Protein AF-A0A2A9KFH4-F1 (afdb_monomer)

Mean predicted aligned error: 8.51 Å

Sequence (83 aa):
MSGDTVLRIEKLENGYEVEICDPKVMENNRKPKSDWEDPWKGYAFTTADEVKAFVAQHLDSLKPPPSADEEYADAFKQASSGD

Radius of gyration: 16.34 Å; Cα contacts (8 Å, |Δi|>4): 95; chains: 1; bounding box: 45×29×39 Å

Solvent-accessible surface area (backbone atoms only — not comparable to full-atom values): 5047 Å² total; per-residue (Å²): 114,87,39,75,65,68,74,48,77,46,83,48,100,78,29,34,35,38,34,40,63,40,69,64,45,50,56,42,53,76,59,61,89,60,82,84,63,80,32,66,45,77,44,82,33,70,47,74,66,56,48,51,53,51,46,73,72,43,59,89,72,60,63,52,52,81,31,70,67,57,55,50,52,52,52,52,51,58,64,71,67,71,122

Foldseek 3Di:
DFADQDWDWDADPQWIKIKGFAQVLLVCQLVPPDDRDGRIDIDTDRDVVVVVVVCVVCVVVTGGHDDPVVSVVSVVVVVVVPD

Secondary structure (DSSP, 8-state):
-PPP--EEEEEETTEEEEEEE-HHHHHHHHS-SS-----EEEEEESSHHHHHHHHHHHGGGPPPPPPHHHHHHHHHHHHHT--

pLDDT: mean 81.64, std 14.58, range [41.62, 97.94]

Nearest PDB structures (foldseek):
  5j21-assembly1_A  TM=5.946E-01  e=1.521E+00  Bacillus subtilis subsp. subtilis str. 168
  3dev-assembly1_B  TM=5.585E-01  e=1.728E+00  Staphylococcus haemolyticus JCSC1435
  4khb-assembly3_E  TM=5.775E-01  e=2.093E+00  Thermochaetoides thermophila DSM 1495
  8t1i-assembly1_I  TM=4.577E-01  e=2.231E+00  Mus musculus
  7w5z-assembly1_C2  TM=3.251E-01  e=3.489E+00  Tetrahymena thermophila

Structure (mmCIF, N/CA/C/O backbone):
data_AF-A0A2A9KFH4-F1
#
_entry.id   AF-A0A2A9KFH4-F1
#
loop_
_atom_site.group_PDB
_atom_site.id
_atom_site.type_symbol
_atom_site.label_atom_id
_atom_site.label_alt_id
_atom_site.label_comp_id
_atom_site.label_asym_id
_atom_site.label_entity_id
_atom_site.label_seq_id
_atom_site.pdbx_PDB_ins_code
_atom_site.Cartn_x
_atom_site.Cartn_y
_atom_site.Cartn_z
_atom_site.occupancy
_atom_site.B_iso_or_equiv
_atom_site.auth_seq_id
_atom_site.auth_comp_id
_atom_site.auth_asym_id
_atom_site.auth_atom_id
_atom_site.pdbx_PDB_model_num
ATOM 1 N N . MET A 1 1 ? 12.245 -18.601 -7.180 1.00 41.62 1 MET A N 1
ATOM 2 C CA . MET A 1 1 ? 11.228 -18.775 -6.102 1.00 41.62 1 MET A CA 1
ATOM 3 C C . MET A 1 1 ? 10.100 -17.761 -6.306 1.00 41.62 1 MET A C 1
ATOM 5 O O . MET A 1 1 ? 10.405 -16.661 -6.745 1.00 41.62 1 MET A O 1
ATOM 9 N N . SER A 1 2 ? 8.826 -18.105 -6.069 1.00 47.91 2 SER A N 1
ATOM 10 C CA . SER A 1 2 ? 7.703 -17.154 -6.198 1.00 47.91 2 SER A CA 1
ATOM 11 C C . SER A 1 2 ? 7.815 -16.083 -5.112 1.00 47.91 2 SER A C 1
ATOM 13 O O . SER A 1 2 ? 7.783 -16.432 -3.937 1.00 47.91 2 SER A O 1
ATOM 15 N N . GLY A 1 3 ? 8.006 -14.818 -5.499 1.00 60.06 3 GLY A N 1
ATOM 16 C CA . GLY A 1 3 ? 8.090 -13.704 -4.555 1.00 60.06 3 GLY A CA 1
ATOM 17 C C . GLY A 1 3 ? 6.790 -13.562 -3.771 1.00 60.06 3 GLY A C 1
ATOM 18 O O . GLY A 1 3 ? 5.705 -13.645 -4.349 1.00 60.06 3 GLY A O 1
ATOM 19 N N . ASP A 1 4 ? 6.891 -13.370 -2.460 1.00 67.69 4 ASP A N 1
ATOM 20 C CA . ASP A 1 4 ? 5.719 -13.126 -1.627 1.00 67.69 4 ASP A 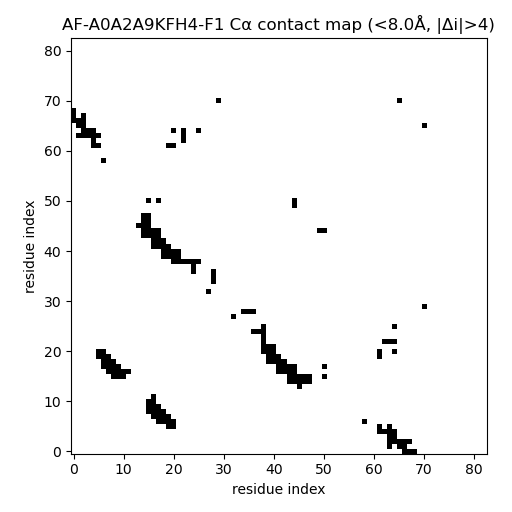CA 1
ATOM 21 C C . ASP A 1 4 ? 5.051 -11.814 -2.050 1.00 67.69 4 ASP A C 1
ATOM 23 O O . ASP A 1 4 ? 5.711 -10.795 -2.262 1.00 67.69 4 ASP A O 1
ATOM 27 N N . THR A 1 5 ? 3.726 -11.833 -2.184 1.00 78.56 5 THR A N 1
ATOM 28 C CA . THR A 1 5 ? 2.947 -10.618 -2.439 1.00 78.56 5 THR A CA 1
ATOM 29 C C . THR A 1 5 ? 2.709 -9.914 -1.111 1.00 78.56 5 THR A C 1
ATOM 31 O O . THR A 1 5 ? 2.058 -10.469 -0.227 1.00 78.56 5 THR A O 1
ATOM 34 N N . VAL A 1 6 ? 3.258 -8.709 -0.954 1.00 83.25 6 VAL A N 1
ATOM 35 C CA . VAL A 1 6 ? 3.295 -8.009 0.336 1.00 83.25 6 VAL A CA 1
ATOM 36 C C . VAL A 1 6 ? 2.440 -6.742 0.295 1.00 83.25 6 VAL A C 1
ATOM 38 O O . VAL A 1 6 ? 2.596 -5.900 -0.587 1.00 83.25 6 VAL A O 1
ATOM 41 N N . LEU A 1 7 ? 1.576 -6.603 1.301 1.00 90.56 7 LEU A N 1
ATOM 42 C CA . LEU A 1 7 ? 0.901 -5.367 1.697 1.00 90.56 7 LEU A CA 1
ATOM 43 C C . LEU A 1 7 ? 1.363 -5.032 3.115 1.00 90.56 7 LEU A C 1
ATOM 45 O O . LEU A 1 7 ? 1.399 -5.918 3.973 1.00 90.56 7 LEU A O 1
ATOM 49 N N . ARG A 1 8 ? 1.727 -3.774 3.366 1.00 93.56 8 ARG A N 1
ATOM 50 C CA . ARG A 1 8 ? 2.187 -3.315 4.685 1.00 93.56 8 ARG A CA 1
ATOM 51 C C . ARG A 1 8 ? 1.141 -2.413 5.308 1.00 93.56 8 ARG A C 1
ATOM 53 O O . ARG A 1 8 ? 0.514 -1.637 4.601 1.00 93.56 8 ARG A O 1
ATOM 60 N N . ILE A 1 9 ? 0.947 -2.536 6.616 1.00 96.31 9 ILE A N 1
ATOM 61 C CA . ILE A 1 9 ? 0.073 -1.652 7.387 1.00 96.31 9 ILE A CA 1
ATOM 62 C C . ILE A 1 9 ? 0.895 -1.099 8.542 1.00 96.31 9 ILE A C 1
ATOM 64 O O . ILE A 1 9 ? 1.381 -1.869 9.372 1.00 96.31 9 ILE A O 1
ATOM 68 N N . GLU A 1 10 ? 1.009 0.219 8.614 1.00 96.81 10 GLU A N 1
ATOM 69 C CA . GLU A 1 10 ? 1.672 0.935 9.696 1.00 96.81 10 GLU A CA 1
ATOM 70 C C . GLU A 1 10 ? 0.652 1.765 10.486 1.00 96.81 10 GLU A C 1
ATOM 72 O O . GLU A 1 10 ? -0.276 2.353 9.927 1.00 96.81 10 GLU A O 1
ATOM 77 N N . LYS A 1 11 ? 0.782 1.789 11.818 1.00 96.25 11 LYS A N 1
ATOM 78 C CA . LYS A 1 11 ? -0.042 2.648 12.677 1.00 96.25 11 LYS A CA 1
ATOM 79 C C . LYS A 1 11 ? 0.644 4.002 12.812 1.00 96.25 11 LYS A C 1
ATOM 81 O O . LYS A 1 11 ? 1.719 4.087 13.390 1.00 96.25 11 LYS A O 1
ATOM 86 N N . LEU A 1 12 ? -0.041 5.056 12.384 1.00 94.31 12 LEU A N 1
ATOM 87 C CA . LEU A 1 12 ? 0.392 6.440 12.572 1.00 94.31 12 LEU A CA 1
ATOM 88 C C . LEU A 1 12 ? -0.220 7.033 13.850 1.00 94.31 12 LEU A C 1
ATOM 90 O O . LEU A 1 12 ? -1.206 6.507 14.381 1.00 94.31 12 LEU A O 1
ATOM 94 N N . GLU A 1 13 ? 0.302 8.168 14.322 1.00 94.75 13 GLU A N 1
ATOM 95 C CA . GLU A 1 13 ? -0.233 8.876 15.500 1.00 94.75 13 GLU A CA 1
ATOM 96 C C . GLU A 1 13 ? -1.731 9.192 15.357 1.00 94.75 13 GLU A C 1
ATOM 98 O O . GLU A 1 13 ? -2.515 9.002 16.286 1.00 94.75 13 GLU A O 1
ATOM 103 N N . ASN A 1 14 ? -2.148 9.602 14.160 1.00 92.81 14 ASN A N 1
ATOM 104 C CA . ASN A 1 14 ? -3.504 10.042 13.836 1.00 92.81 14 ASN A CA 1
ATOM 105 C C . ASN A 1 14 ? -4.266 9.092 12.894 1.00 92.81 14 ASN A C 1
ATOM 107 O O . ASN A 1 14 ? -5.364 9.427 12.460 1.00 92.81 14 ASN A O 1
ATOM 111 N N . GLY A 1 15 ? -3.714 7.920 12.568 1.00 96.19 15 GLY A N 1
ATOM 112 C CA . GLY A 1 15 ? -4.314 7.066 11.546 1.00 96.19 15 GLY A CA 1
ATOM 113 C C . GLY A 1 15 ? -3.513 5.811 11.239 1.00 96.19 15 GLY A C 1
ATOM 114 O O . GLY A 1 15 ? -2.931 5.199 12.135 1.00 96.19 15 GLY A O 1
ATOM 115 N N . TYR A 1 16 ? -3.518 5.419 9.977 1.00 97.75 16 TYR A N 1
ATOM 116 C CA . TYR A 1 16 ? -2.855 4.241 9.447 1.00 97.75 16 TYR A CA 1
ATOM 117 C C . TYR A 1 16 ? -2.280 4.577 8.078 1.00 97.75 16 TYR A C 1
ATOM 119 O O . TYR A 1 16 ? -2.874 5.355 7.337 1.00 97.75 16 TYR A O 1
ATOM 127 N N . GLU A 1 17 ? -1.174 3.947 7.732 1.00 97.38 17 GLU A N 1
ATOM 128 C CA . GLU A 1 17 ? -0.670 3.902 6.369 1.00 97.38 17 GLU A CA 1
ATOM 129 C C . GLU A 1 17 ? -0.774 2.470 5.864 1.00 97.38 17 GLU A C 1
ATOM 131 O O . GLU A 1 17 ? -0.459 1.523 6.586 1.00 97.38 17 GLU A O 1
ATOM 136 N N . VAL A 1 18 ? -1.254 2.304 4.637 1.00 96.62 18 VAL A N 1
ATOM 137 C CA . VAL A 1 18 ? -1.194 1.033 3.925 1.00 96.62 18 VAL A CA 1
ATOM 138 C C . VAL A 1 18 ? -0.304 1.215 2.715 1.00 96.62 18 VAL A C 1
ATOM 140 O O . VAL A 1 18 ? -0.591 2.064 1.876 1.00 96.62 18 VAL A O 1
ATOM 143 N N . GLU A 1 19 ? 0.734 0.399 2.593 1.00 94.88 19 GLU A N 1
ATOM 144 C CA . GLU A 1 19 ? 1.598 0.395 1.418 1.00 94.88 19 GLU A CA 1
ATOM 145 C C . GLU A 1 19 ? 1.345 -0.841 0.558 1.00 94.88 19 GLU A C 1
ATOM 147 O O . GLU A 1 19 ? 1.290 -1.974 1.052 1.00 94.88 19 GLU A O 1
ATOM 152 N N . ILE A 1 20 ? 1.246 -0.620 -0.750 1.00 91.94 20 ILE A N 1
ATOM 153 C CA . ILE A 1 20 ? 1.222 -1.679 -1.762 1.00 91.94 20 ILE A CA 1
ATOM 154 C C . ILE A 1 20 ? 2.305 -1.416 -2.803 1.00 91.94 20 ILE A C 1
ATOM 156 O O . ILE A 1 20 ? 2.613 -0.269 -3.123 1.00 91.94 20 ILE A O 1
ATOM 160 N N . CYS A 1 21 ? 2.876 -2.484 -3.346 1.00 88.00 21 CYS A N 1
ATOM 161 C CA . CYS A 1 21 ? 3.914 -2.387 -4.362 1.00 88.00 21 CYS A CA 1
ATOM 162 C C . CYS A 1 21 ? 3.298 -2.301 -5.770 1.00 88.00 21 CYS A C 1
ATOM 164 O O . CYS A 1 21 ? 2.483 -3.148 -6.144 1.00 88.00 21 CYS A O 1
ATOM 166 N N . ASP A 1 22 ? 3.679 -1.294 -6.562 1.00 86.19 22 ASP A N 1
ATOM 167 C CA . ASP A 1 22 ? 3.262 -1.146 -7.956 1.00 86.19 22 ASP A CA 1
ATOM 168 C C . ASP A 1 22 ? 4.180 -1.968 -8.883 1.00 86.19 22 ASP A C 1
ATOM 170 O O . ASP A 1 22 ? 5.346 -1.610 -9.098 1.00 86.19 22 ASP A O 1
ATOM 174 N N . PRO A 1 23 ? 3.668 -3.050 -9.501 1.00 79.38 23 PRO A N 1
ATOM 175 C CA . PRO A 1 23 ? 4.474 -3.904 -10.363 1.00 79.38 23 PRO A CA 1
ATOM 176 C C . PRO A 1 23 ? 4.977 -3.188 -11.620 1.00 79.38 23 PRO A C 1
ATOM 178 O O . PRO A 1 23 ? 6.017 -3.569 -12.151 1.00 79.38 23 PRO A O 1
ATOM 181 N N . LYS A 1 24 ? 4.284 -2.143 -12.095 1.00 82.00 24 LYS A N 1
ATOM 182 C CA . LYS A 1 24 ? 4.718 -1.387 -13.278 1.00 82.00 24 LYS A CA 1
ATOM 183 C C . LYS A 1 24 ? 5.935 -0.529 -12.971 1.00 82.00 24 LYS A C 1
ATOM 185 O O . LYS A 1 24 ? 6.834 -0.441 -13.798 1.00 82.00 24 LYS A O 1
ATOM 190 N N . VAL A 1 25 ? 5.966 0.090 -11.791 1.00 84.19 25 VAL A N 1
ATOM 191 C CA . VAL A 1 25 ? 7.114 0.896 -11.361 1.00 84.19 25 VAL A CA 1
ATOM 192 C C . VAL A 1 25 ? 8.325 -0.009 -11.140 1.00 84.19 25 VAL A C 1
ATOM 194 O O . VAL A 1 25 ? 9.404 0.298 -11.638 1.00 84.19 25 VAL A O 1
ATOM 197 N N . MET A 1 26 ? 8.138 -1.185 -10.525 1.00 80.94 26 MET A N 1
ATOM 198 C CA . MET A 1 26 ? 9.210 -2.187 -10.434 1.00 80.94 26 MET A CA 1
ATOM 199 C C . MET A 1 26 ? 9.749 -2.600 -11.808 1.00 80.94 26 MET A C 1
ATOM 201 O O . MET A 1 26 ? 10.962 -2.661 -11.997 1.00 80.94 26 MET A O 1
ATOM 205 N N . GLU A 1 27 ? 8.872 -2.876 -12.777 1.00 80.25 27 GLU A N 1
ATOM 206 C CA . GLU A 1 27 ? 9.292 -3.246 -14.133 1.00 80.25 27 GLU A CA 1
ATOM 207 C C . GLU A 1 27 ? 10.043 -2.102 -14.834 1.00 80.25 27 GLU A C 1
ATOM 209 O O . GLU A 1 27 ? 11.092 -2.331 -15.441 1.00 80.25 27 GLU A O 1
ATOM 214 N N . ASN A 1 28 ? 9.556 -0.865 -14.702 1.00 83.19 28 ASN A N 1
ATOM 215 C CA . ASN A 1 28 ? 10.203 0.320 -15.264 1.00 83.19 28 ASN A CA 1
ATOM 216 C C . ASN A 1 28 ? 11.594 0.554 -14.656 1.00 83.19 28 ASN A C 1
ATOM 218 O O . ASN A 1 28 ? 12.546 0.803 -15.395 1.00 83.19 28 ASN A O 1
ATOM 222 N N . ASN A 1 29 ? 11.741 0.399 -13.339 1.00 84.44 29 ASN A N 1
ATOM 223 C CA . ASN A 1 29 ? 13.021 0.558 -12.647 1.00 84.44 29 ASN A CA 1
ATOM 224 C C . ASN A 1 29 ? 14.076 -0.472 -13.068 1.00 84.44 29 ASN A C 1
ATOM 226 O O . ASN A 1 29 ? 15.268 -0.188 -12.986 1.00 84.44 29 ASN A O 1
ATOM 230 N N . ARG A 1 30 ? 13.666 -1.662 -13.528 1.00 75.56 30 ARG A N 1
ATOM 231 C CA . ARG A 1 30 ? 14.590 -2.694 -14.040 1.00 75.56 30 ARG A CA 1
ATOM 232 C C . ARG A 1 30 ? 15.190 -2.341 -15.395 1.00 75.56 30 ARG A C 1
ATOM 234 O O . ARG A 1 30 ? 16.275 -2.810 -15.732 1.00 75.56 30 ARG A O 1
ATOM 241 N N . LYS A 1 31 ? 14.477 -1.548 -16.194 1.00 73.06 31 LYS A N 1
ATOM 242 C CA . LYS A 1 31 ? 14.916 -1.087 -17.517 1.00 73.06 31 LYS A CA 1
ATOM 243 C C . LYS A 1 31 ? 14.758 0.430 -17.583 1.00 73.06 31 LYS A C 1
ATOM 245 O O . LYS A 1 31 ? 13.905 0.910 -18.338 1.00 73.06 31 LYS A O 1
ATOM 250 N N . PRO A 1 32 ? 15.547 1.177 -16.790 1.00 69.00 32 PRO A N 1
ATOM 251 C CA . PRO A 1 32 ? 15.320 2.597 -16.592 1.00 69.00 32 PRO A CA 1
ATOM 252 C C . PRO A 1 32 ? 15.495 3.336 -17.920 1.00 69.00 32 PRO A C 1
ATOM 254 O O . PRO A 1 32 ? 16.588 3.433 -18.474 1.00 69.00 32 PRO A O 1
ATOM 257 N N . LYS A 1 33 ? 14.379 3.836 -18.454 1.00 73.88 33 LYS A N 1
ATOM 258 C CA . LYS A 1 33 ? 14.353 4.854 -19.519 1.00 73.88 33 LYS A CA 1
ATOM 259 C C . LYS A 1 33 ? 14.233 6.269 -18.942 1.00 73.88 33 LYS A C 1
ATOM 261 O O . LYS A 1 33 ? 14.285 7.240 -19.691 1.00 73.88 33 LYS A O 1
ATOM 266 N N . SER A 1 34 ? 14.033 6.350 -17.633 1.00 78.38 34 SER A N 1
ATOM 267 C CA . SER A 1 34 ? 13.780 7.526 -16.809 1.00 78.38 34 SER A CA 1
ATOM 268 C C . SER A 1 34 ? 14.411 7.310 -15.431 1.00 78.38 34 SER A C 1
ATOM 270 O O . SER A 1 34 ? 14.937 6.226 -15.157 1.00 78.38 34 SER A O 1
ATOM 272 N N . ASP A 1 35 ? 14.357 8.338 -14.586 1.00 88.25 35 ASP A N 1
ATOM 273 C CA . ASP A 1 35 ? 14.831 8.268 -13.205 1.00 88.25 35 ASP A CA 1
ATOM 274 C C . ASP A 1 35 ? 14.124 7.152 -12.421 1.00 88.25 35 ASP A C 1
ATOM 276 O O . ASP A 1 35 ? 12.994 6.768 -12.730 1.00 88.25 35 ASP A O 1
ATOM 280 N N . TRP A 1 36 ? 14.824 6.617 -11.420 1.00 87.50 36 TRP A N 1
ATOM 281 C CA . TRP A 1 36 ? 14.289 5.579 -10.546 1.00 87.50 36 TRP A CA 1
ATOM 282 C C . TRP A 1 36 ? 13.150 6.142 -9.688 1.00 87.50 36 TRP A C 1
ATOM 284 O O . TRP A 1 36 ? 13.301 7.195 -9.066 1.00 87.50 36 TRP A O 1
ATOM 294 N N . GLU A 1 37 ? 12.032 5.423 -9.627 1.00 89.00 37 GLU A N 1
ATOM 295 C CA . GLU A 1 37 ? 10.850 5.782 -8.833 1.00 89.00 37 GLU A CA 1
ATOM 296 C C . GLU A 1 37 ? 10.616 4.754 -7.720 1.00 89.00 37 GLU A C 1
ATOM 298 O O . GLU A 1 37 ? 10.861 3.569 -7.918 1.00 89.00 37 GLU A O 1
ATOM 303 N N . ASP A 1 38 ? 10.104 5.153 -6.555 1.00 88.00 38 ASP A N 1
ATOM 304 C CA . ASP A 1 38 ? 9.768 4.171 -5.515 1.00 88.00 38 ASP A CA 1
ATOM 305 C C . ASP A 1 38 ? 8.557 3.324 -5.949 1.00 88.00 38 ASP A C 1
ATOM 307 O O . ASP A 1 38 ? 7.492 3.882 -6.241 1.00 88.00 38 ASP A O 1
ATOM 311 N N . PRO A 1 39 ? 8.675 1.984 -6.028 1.00 88.19 39 PRO A N 1
ATOM 312 C CA . PRO A 1 39 ? 7.537 1.142 -6.359 1.00 88.19 39 PRO A CA 1
ATOM 313 C C . PRO A 1 39 ? 6.500 1.049 -5.235 1.00 88.19 39 PRO A C 1
ATOM 315 O O . PRO A 1 39 ? 5.368 0.647 -5.508 1.00 88.19 39 PRO A O 1
ATOM 318 N N . TRP A 1 40 ? 6.839 1.387 -3.991 1.00 90.25 40 TRP A N 1
ATOM 319 C CA . TRP A 1 40 ? 5.889 1.369 -2.883 1.00 90.25 40 TRP A CA 1
ATOM 320 C C . TRP A 1 40 ? 5.001 2.611 -2.907 1.00 90.25 40 TRP A C 1
ATOM 322 O O . TRP A 1 40 ? 5.463 3.748 -2.960 1.00 90.25 40 TRP A O 1
ATOM 332 N N . LYS A 1 41 ? 3.686 2.384 -2.875 1.00 90.75 41 LYS A N 1
ATOM 333 C CA . LYS A 1 41 ? 2.673 3.438 -2.806 1.00 90.75 41 LYS A CA 1
ATOM 334 C C . LYS A 1 41 ? 1.969 3.380 -1.461 1.00 90.75 41 LYS A C 1
ATOM 336 O O . LYS A 1 41 ? 1.245 2.416 -1.206 1.00 90.75 41 LYS A O 1
ATOM 341 N N . GLY A 1 42 ? 2.165 4.420 -0.655 1.00 93.69 42 GLY A N 1
ATOM 342 C CA . GLY A 1 42 ? 1.495 4.627 0.627 1.00 93.69 42 GLY A CA 1
ATOM 343 C C . GLY A 1 42 ? 0.116 5.276 0.483 1.00 93.69 42 GLY A C 1
ATOM 344 O O . GLY A 1 42 ? -0.082 6.204 -0.305 1.00 93.69 42 GLY A O 1
ATOM 345 N N . TYR A 1 43 ? -0.847 4.782 1.258 1.00 95.31 43 TYR A N 1
ATOM 346 C CA . TYR A 1 43 ? -2.217 5.282 1.353 1.00 95.31 43 TYR A CA 1
ATOM 347 C C . TYR A 1 43 ? -2.550 5.542 2.820 1.00 95.31 43 TYR A C 1
ATOM 349 O O . TYR A 1 43 ? -2.532 4.621 3.636 1.00 95.31 43 TYR A O 1
ATOM 357 N N . ALA A 1 44 ? -2.872 6.789 3.155 1.00 96.56 44 ALA A N 1
ATOM 358 C CA . ALA A 1 44 ? -3.206 7.179 4.518 1.00 96.56 44 ALA A CA 1
ATOM 359 C C . ALA A 1 44 ? -4.711 7.040 4.793 1.00 96.56 44 ALA A C 1
ATOM 361 O O . ALA A 1 44 ? -5.547 7.511 4.020 1.00 96.56 44 ALA A O 1
ATOM 362 N N . PHE A 1 45 ? -5.046 6.450 5.936 1.00 97.38 45 PHE A N 1
ATOM 363 C CA . PHE A 1 45 ? -6.410 6.262 6.423 1.00 97.38 45 PHE A CA 1
ATOM 364 C C . PHE A 1 45 ? -6.533 6.763 7.855 1.00 97.38 45 PHE A C 1
ATOM 366 O O . PHE A 1 45 ? -5.583 6.699 8.633 1.00 97.38 45 PHE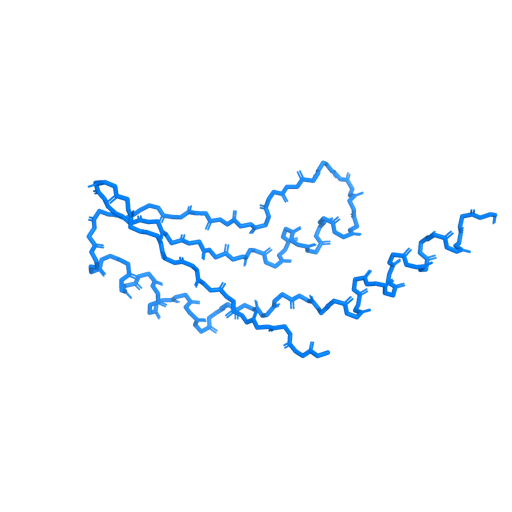 A O 1
ATOM 373 N N . THR A 1 46 ? -7.715 7.238 8.237 1.00 97.31 46 THR A N 1
ATOM 374 C CA . THR A 1 46 ? -7.942 7.743 9.599 1.00 97.31 46 THR A CA 1
ATOM 375 C C . THR A 1 46 ? -8.412 6.619 10.522 1.00 97.31 46 THR A C 1
ATOM 377 O O . THR A 1 46 ? -8.087 6.593 11.709 1.00 97.31 46 THR A O 1
ATOM 380 N N . THR A 1 47 ? -9.153 5.651 9.981 1.00 97.50 47 THR A N 1
ATOM 381 C CA . THR A 1 47 ? -9.803 4.590 10.755 1.00 97.50 47 THR A CA 1
ATOM 382 C C . THR A 1 47 ? -9.389 3.191 10.302 1.00 97.50 47 THR A C 1
ATOM 384 O O . THR A 1 47 ? -9.061 2.948 9.143 1.00 97.50 47 THR A O 1
ATOM 387 N N . ALA A 1 48 ? -9.463 2.226 11.221 1.00 96.81 48 ALA A N 1
ATOM 388 C CA . ALA A 1 48 ? -9.198 0.824 10.903 1.00 96.81 48 ALA A CA 1
ATOM 389 C C . ALA A 1 48 ? -10.241 0.218 9.942 1.00 96.81 48 ALA A C 1
ATOM 391 O O . ALA A 1 48 ? -9.950 -0.766 9.263 1.00 96.81 48 ALA A O 1
ATOM 392 N N . ASP A 1 49 ? -11.459 0.764 9.893 1.00 97.94 49 ASP A N 1
ATOM 393 C CA . ASP A 1 49 ? -12.500 0.298 8.971 1.00 97.94 49 ASP A CA 1
ATOM 394 C C . ASP 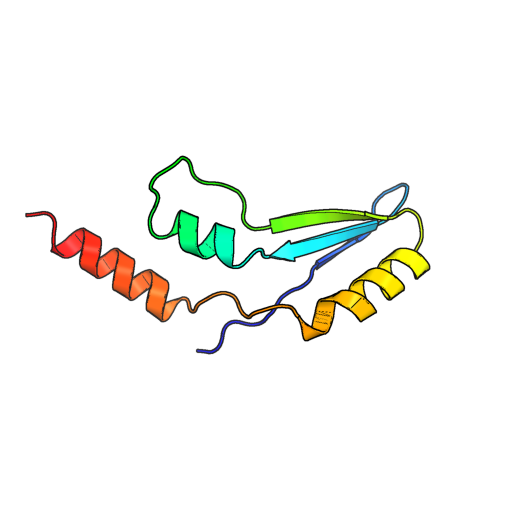A 1 49 ? -12.191 0.688 7.523 1.00 97.94 49 ASP A C 1
ATOM 396 O O . ASP A 1 49 ? -12.368 -0.134 6.626 1.00 97.94 49 ASP A O 1
ATOM 400 N N . GLU A 1 50 ? -11.637 1.882 7.299 1.00 97.31 50 GLU A N 1
ATOM 401 C CA . GLU A 1 50 ? -11.134 2.290 5.983 1.00 97.31 50 GLU A CA 1
ATOM 402 C C . GLU A 1 50 ? -9.981 1.390 5.521 1.00 97.31 50 GLU A C 1
ATOM 404 O O . GLU A 1 50 ? -9.985 0.929 4.381 1.00 97.31 50 GLU A O 1
ATOM 409 N N . VAL A 1 51 ? -9.048 1.055 6.422 1.00 97.00 51 VAL A N 1
ATOM 410 C CA . VAL A 1 51 ? -7.964 0.098 6.135 1.00 97.00 51 VAL A CA 1
ATOM 411 C C . VAL A 1 51 ? -8.532 -1.264 5.738 1.00 97.00 51 VAL A C 1
ATOM 413 O O . VAL A 1 51 ? -8.127 -1.834 4.727 1.00 97.00 51 VAL A O 1
ATOM 416 N N . LYS A 1 52 ? -9.503 -1.788 6.497 1.00 96.88 52 LYS A N 1
ATOM 417 C CA . LYS A 1 52 ? -10.162 -3.065 6.185 1.00 96.88 52 LYS A CA 1
ATOM 418 C C . LYS A 1 52 ? -10.840 -3.038 4.816 1.00 96.88 52 LYS A C 1
ATOM 420 O O . LYS A 1 52 ? -10.693 -3.995 4.057 1.00 96.88 52 LYS A O 1
ATOM 425 N N . ALA A 1 53 ? -11.553 -1.959 4.495 1.00 97.00 53 ALA A N 1
ATOM 426 C CA . ALA A 1 53 ? -12.199 -1.791 3.197 1.00 97.00 53 ALA A CA 1
ATOM 427 C C . ALA A 1 53 ? -11.171 -1.751 2.057 1.00 97.00 53 ALA A C 1
ATOM 429 O O . ALA A 1 53 ? -11.341 -2.440 1.051 1.00 97.00 53 ALA A O 1
ATOM 430 N N . PHE A 1 54 ? -10.073 -1.014 2.242 1.00 96.00 54 PHE A N 1
ATOM 431 C CA . PHE A 1 54 ? -8.994 -0.940 1.263 1.00 96.00 54 PHE A CA 1
ATOM 432 C C . PHE A 1 54 ? -8.344 -2.306 1.022 1.00 96.00 54 PHE A C 1
ATOM 434 O O . PHE A 1 54 ? -8.202 -2.719 -0.130 1.00 96.00 54 PHE A O 1
ATOM 441 N N . VAL A 1 55 ? -8.002 -3.032 2.091 1.00 94.81 55 VAL A N 1
ATOM 442 C CA . VAL A 1 55 ? -7.402 -4.370 2.001 1.00 94.81 55 VAL A CA 1
ATOM 443 C C . VAL A 1 55 ? -8.348 -5.334 1.289 1.00 94.81 55 VAL A C 1
ATOM 445 O O . VAL A 1 55 ? -7.931 -5.988 0.340 1.00 94.81 55 VAL A O 1
ATOM 448 N N . ALA A 1 56 ? -9.625 -5.381 1.676 1.00 95.00 56 ALA A N 1
ATOM 449 C CA . ALA A 1 56 ? -10.607 -6.265 1.046 1.00 95.00 56 ALA A CA 1
ATOM 450 C C . ALA A 1 56 ? -10.783 -5.992 -0.458 1.00 95.00 56 ALA A C 1
ATOM 452 O O . ALA A 1 56 ? -11.048 -6.913 -1.223 1.00 95.00 56 ALA A O 1
ATOM 453 N N . GLN A 1 57 ? -10.624 -4.739 -0.888 1.00 93.94 57 GLN A N 1
ATOM 454 C CA . GLN A 1 57 ? -10.736 -4.363 -2.294 1.00 93.94 57 GLN A CA 1
ATOM 455 C C . GLN A 1 57 ? -9.481 -4.704 -3.115 1.00 93.94 57 GLN A C 1
ATOM 457 O O . GLN A 1 57 ? -9.604 -5.000 -4.303 1.00 93.94 57 GLN A O 1
ATOM 462 N N . HIS A 1 58 ? -8.286 -4.635 -2.520 1.00 90.00 58 HIS A N 1
ATOM 463 C CA . HIS A 1 58 ? -7.031 -4.668 -3.279 1.00 90.00 58 HIS A CA 1
ATOM 464 C C . HIS A 1 58 ? -6.217 -5.949 -3.101 1.00 90.00 58 HIS A C 1
ATOM 466 O O . HIS A 1 58 ? -5.459 -6.276 -4.013 1.00 90.00 58 HIS A O 1
ATOM 472 N N . LEU A 1 59 ? -6.371 -6.682 -1.993 1.00 87.50 59 LEU A N 1
ATOM 473 C CA . LEU A 1 59 ? -5.509 -7.814 -1.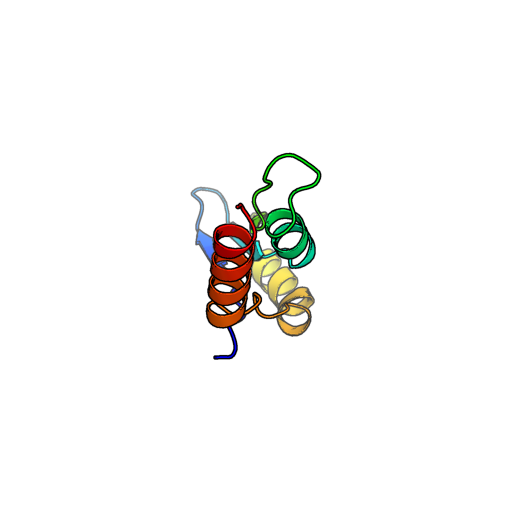630 1.00 87.50 59 LEU A CA 1
ATOM 474 C C . LEU A 1 59 ? -5.404 -8.864 -2.746 1.00 87.50 59 LEU A C 1
ATOM 476 O O . LEU A 1 59 ? -4.299 -9.235 -3.128 1.00 87.50 59 LEU A O 1
ATOM 480 N N . ASP A 1 60 ? -6.536 -9.264 -3.326 1.00 87.25 60 ASP A N 1
ATOM 481 C CA . ASP A 1 60 ? -6.585 -10.284 -4.386 1.00 87.25 60 ASP A CA 1
ATOM 482 C C . ASP A 1 60 ? -6.030 -9.794 -5.735 1.00 87.25 60 ASP A C 1
ATOM 484 O O . ASP A 1 60 ? -5.724 -10.588 -6.623 1.00 87.25 60 ASP A O 1
ATOM 488 N N . SER A 1 61 ? -5.914 -8.475 -5.911 1.00 85.25 61 SER A N 1
ATOM 489 C CA . SER A 1 61 ? -5.386 -7.857 -7.133 1.00 85.25 61 SER A CA 1
ATOM 490 C C . SER A 1 61 ? -3.871 -7.646 -7.097 1.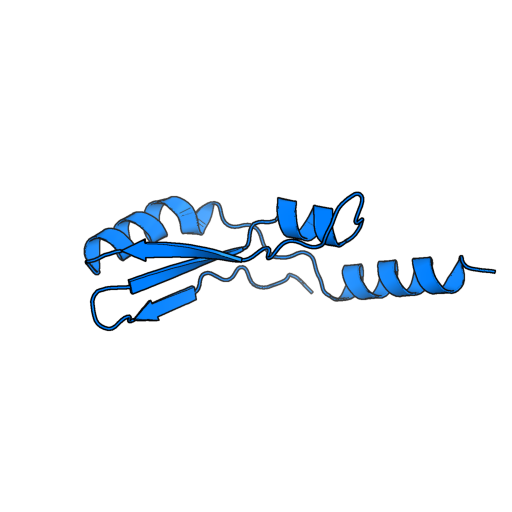00 85.25 61 SER A C 1
ATOM 492 O O . SER A 1 61 ? -3.269 -7.337 -8.132 1.00 85.25 61 SER A O 1
ATOM 494 N N . LEU A 1 62 ? -3.253 -7.799 -5.920 1.00 83.81 62 LEU A N 1
ATOM 495 C CA . LEU A 1 62 ? -1.821 -7.617 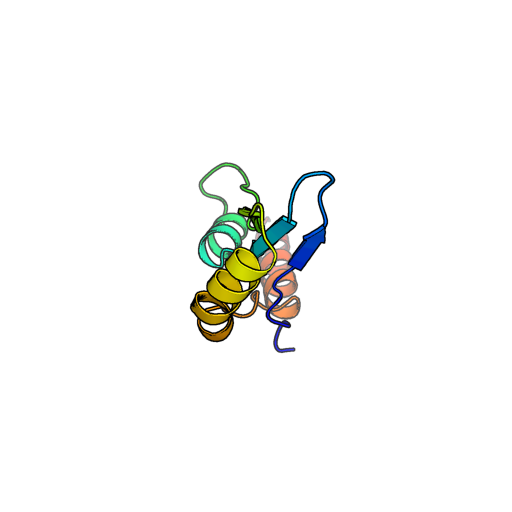-5.758 1.00 83.81 62 LEU A CA 1
ATOM 496 C C . LEU A 1 62 ? -1.072 -8.708 -6.517 1.00 83.81 62 LEU A C 1
ATOM 498 O O . LEU A 1 62 ? -1.402 -9.893 -6.460 1.00 83.81 62 LEU A O 1
ATOM 502 N N . LYS A 1 63 ? -0.043 -8.286 -7.246 1.00 78.56 63 LYS A N 1
ATOM 503 C CA . LYS A 1 63 ? 0.825 -9.196 -7.984 1.00 78.56 63 LYS A CA 1
ATOM 504 C C . LYS A 1 63 ? 2.108 -9.418 -7.195 1.00 78.56 63 LYS A C 1
ATOM 506 O O . LYS A 1 63 ? 2.609 -8.460 -6.601 1.00 78.56 63 LYS A O 1
ATOM 511 N N . PRO A 1 64 ? 2.661 -10.639 -7.222 1.00 69.69 64 PRO A N 1
ATOM 512 C CA . PRO A 1 64 ? 3.947 -10.891 -6.606 1.00 69.69 64 PRO A CA 1
ATOM 513 C C . PRO A 1 64 ? 5.006 -9.993 -7.249 1.00 69.69 64 PRO A C 1
ATOM 515 O O . PRO A 1 64 ? 4.969 -9.777 -8.469 1.00 69.69 64 PRO A O 1
ATOM 518 N N . PRO A 1 65 ? 5.951 -9.468 -6.452 1.00 64.62 65 PRO A N 1
ATOM 519 C CA . PRO A 1 65 ? 7.122 -8.836 -7.013 1.00 64.62 65 PRO A CA 1
ATOM 520 C C . PRO A 1 65 ? 7.870 -9.876 -7.855 1.00 64.62 65 PRO A C 1
ATOM 522 O O . PRO A 1 65 ? 7.868 -11.070 -7.522 1.00 64.62 65 PRO A O 1
ATOM 525 N N . PRO A 1 66 ? 8.482 -9.461 -8.968 1.00 62.47 66 PRO A N 1
ATOM 526 C CA . PRO A 1 66 ? 9.180 -10.413 -9.801 1.00 62.47 66 PRO A CA 1
ATOM 527 C C . PRO A 1 66 ? 10.436 -10.920 -9.074 1.00 62.47 66 PRO A C 1
ATOM 529 O O . PRO A 1 66 ? 10.965 -10.270 -8.175 1.00 62.47 66 PRO A O 1
ATOM 532 N N . SER A 1 67 ? 10.877 -12.132 -9.398 1.00 61.91 67 SER A N 1
ATOM 533 C CA . SER A 1 67 ? 11.746 -12.900 -8.499 1.00 61.91 67 SER A CA 1
ATOM 534 C C . SER A 1 67 ? 13.191 -12.382 -8.451 1.00 61.91 67 SER A C 1
ATOM 536 O O . SER A 1 67 ? 13.705 -11.861 -9.439 1.00 61.91 67 SER A O 1
ATOM 538 N N . ALA A 1 68 ? 13.875 -12.584 -7.318 1.00 59.62 68 ALA A N 1
ATOM 539 C CA . ALA A 1 68 ? 15.288 -12.218 -7.148 1.00 59.62 68 ALA A CA 1
ATOM 540 C C . ALA A 1 68 ? 16.223 -12.938 -8.144 1.00 59.62 68 ALA A C 1
ATOM 542 O O . ALA A 1 68 ? 17.235 -12.381 -8.562 1.00 59.62 68 ALA A O 1
ATOM 543 N N . ASP A 1 69 ? 15.860 -14.156 -8.562 1.00 58.16 69 ASP A N 1
ATOM 544 C CA . ASP A 1 69 ? 16.598 -14.921 -9.574 1.00 58.16 69 ASP A CA 1
ATOM 545 C C . ASP A 1 69 ? 16.550 -14.224 -10.949 1.00 58.16 69 ASP A C 1
ATOM 547 O O . ASP A 1 69 ? 17.552 -14.186 -11.664 1.00 58.16 69 ASP A O 1
ATOM 551 N N . GLU A 1 70 ? 15.406 -13.626 -11.308 1.00 60.81 70 GLU A N 1
ATOM 552 C CA . GLU A 1 70 ? 15.261 -12.829 -12.534 1.00 60.81 70 GLU A CA 1
ATOM 553 C C . GLU A 1 70 ? 16.040 -11.511 -12.447 1.00 60.81 70 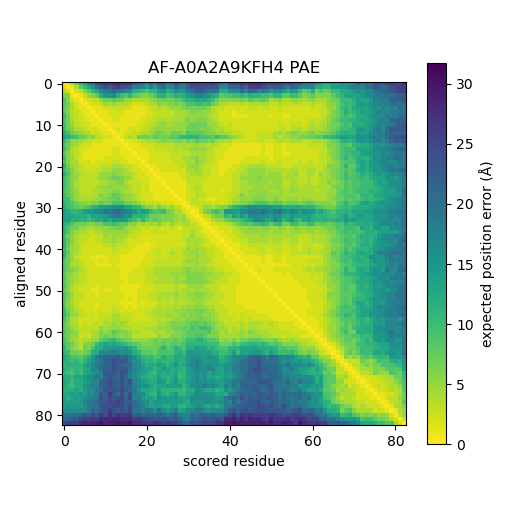GLU A C 1
ATOM 555 O O . GLU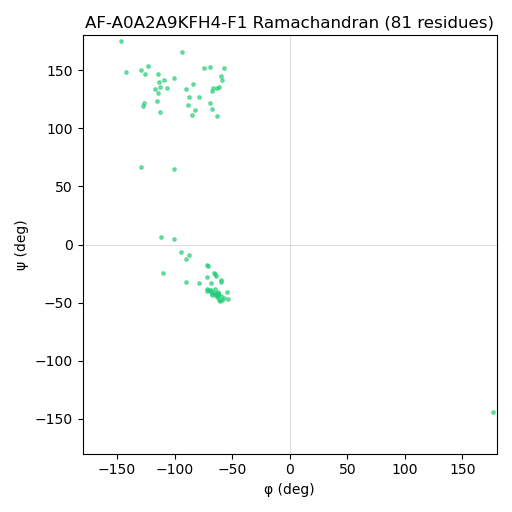 A 1 70 ? 16.675 -11.116 -13.423 1.00 60.81 70 GLU A O 1
ATOM 560 N N . GLU A 1 71 ? 16.045 -10.851 -11.283 1.00 61.53 71 GLU A N 1
ATOM 561 C CA . GLU A 1 71 ? 16.809 -9.610 -11.074 1.00 61.53 71 GLU A CA 1
ATOM 562 C C . GLU A 1 71 ? 18.317 -9.836 -11.180 1.00 61.53 71 GLU A C 1
ATOM 564 O O . GLU A 1 71 ? 19.021 -9.064 -11.834 1.00 61.53 71 GLU A O 1
ATOM 569 N N . TYR A 1 72 ? 18.815 -10.919 -10.582 1.00 62.50 72 TYR A N 1
ATOM 570 C CA . TYR A 1 72 ? 20.230 -11.267 -10.634 1.00 62.50 72 TYR A CA 1
ATOM 571 C C . TYR A 1 72 ? 20.672 -11.670 -12.046 1.00 62.50 72 TYR A C 1
ATOM 573 O O . TYR A 1 72 ? 21.724 -11.232 -12.514 1.00 62.50 72 TYR A O 1
ATOM 581 N N . ALA A 1 73 ? 19.866 -12.473 -12.749 1.00 64.56 73 ALA A N 1
ATOM 582 C CA . ALA A 1 73 ? 20.172 -12.900 -14.111 1.00 64.56 73 ALA A CA 1
ATOM 583 C C . ALA A 1 73 ? 20.237 -11.716 -15.091 1.00 64.56 73 ALA A C 1
ATOM 585 O O . ALA A 1 73 ? 21.165 -11.649 -15.901 1.00 64.56 73 ALA A O 1
ATOM 586 N N . ASP A 1 74 ? 19.304 -10.763 -14.998 1.00 63.66 74 ASP A N 1
ATOM 587 C CA . ASP A 1 74 ? 19.304 -9.568 -15.848 1.00 63.66 74 AS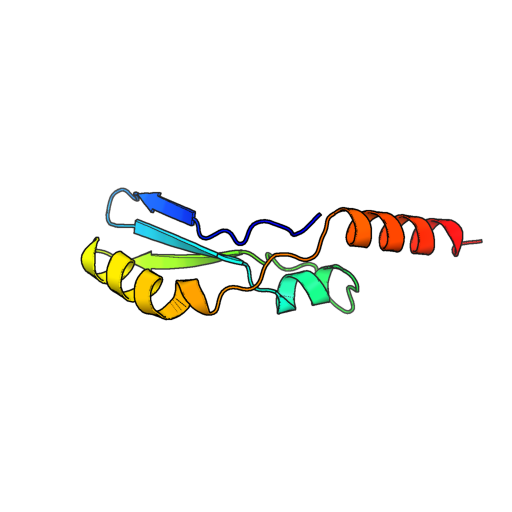P A CA 1
ATOM 588 C C . ASP A 1 74 ? 20.479 -8.633 -15.524 1.00 63.66 74 ASP A C 1
ATOM 590 O O . ASP A 1 74 ? 21.138 -8.140 -16.445 1.00 63.66 74 ASP A O 1
ATOM 594 N N . ALA A 1 75 ? 20.805 -8.437 -14.241 1.00 66.56 75 ALA A N 1
ATOM 595 C CA . ALA A 1 75 ? 21.956 -7.633 -13.828 1.00 66.56 75 ALA A CA 1
ATOM 596 C C . ALA A 1 75 ? 23.285 -8.243 -14.305 1.00 66.56 75 ALA A C 1
ATOM 598 O O . ALA A 1 75 ? 24.131 -7.543 -14.866 1.00 66.56 75 ALA A O 1
ATOM 599 N N . PHE A 1 76 ? 23.457 -9.560 -14.153 1.00 70.62 76 PHE A N 1
ATOM 600 C CA . PHE A 1 76 ? 24.645 -10.271 -14.628 1.00 70.62 76 PHE A CA 1
ATOM 601 C C . PHE A 1 76 ? 24.786 -10.185 -16.151 1.00 70.62 76 PHE A C 1
ATOM 603 O O . PHE A 1 76 ? 25.883 -9.979 -16.674 1.00 70.62 76 PHE A O 1
ATOM 610 N N . LYS A 1 77 ? 23.676 -10.303 -16.886 1.00 70.38 77 LYS A N 1
ATOM 611 C CA . LYS A 1 77 ? 23.670 -10.227 -18.349 1.00 70.38 77 LYS A CA 1
ATOM 612 C C . LYS A 1 77 ? 23.998 -8.823 -18.860 1.00 70.38 77 LYS A C 1
ATOM 614 O O . LYS A 1 77 ? 24.751 -8.700 -19.822 1.00 70.38 77 LYS A O 1
ATOM 619 N N . GLN A 1 78 ? 23.496 -7.774 -18.208 1.00 66.12 78 GLN A N 1
ATOM 620 C CA . GLN A 1 78 ? 23.877 -6.393 -18.526 1.00 66.12 78 GLN A CA 1
ATOM 621 C C . GLN A 1 78 ? 25.359 -6.128 -18.236 1.00 66.12 78 GLN A C 1
ATOM 623 O O . GLN A 1 78 ? 26.037 -5.538 -19.070 1.00 66.12 78 GLN A O 1
ATOM 628 N N . ALA A 1 79 ? 25.885 -6.622 -17.111 1.00 71.12 79 ALA A N 1
ATOM 629 C CA . ALA A 1 79 ? 27.293 -6.450 -16.752 1.00 71.12 79 ALA A CA 1
ATOM 630 C C . ALA A 1 79 ? 28.261 -7.218 -17.673 1.00 71.12 79 ALA A C 1
ATOM 632 O O . ALA A 1 79 ? 29.362 -6.749 -17.933 1.00 71.12 79 ALA A O 1
ATOM 633 N N . SER A 1 80 ? 27.857 -8.384 -18.183 1.00 72.44 80 SER A N 1
ATOM 634 C CA . SER A 1 80 ? 28.682 -9.231 -19.064 1.00 72.44 80 SER A CA 1
ATOM 635 C C . SER A 1 80 ? 28.575 -8.893 -20.554 1.00 72.44 80 SER A C 1
ATOM 637 O O . SER A 1 80 ? 29.344 -9.423 -21.349 1.00 72.44 80 SER A O 1
ATOM 639 N N . SER A 1 81 ? 27.638 -8.020 -20.937 1.00 66.25 81 SER A N 1
ATOM 640 C CA . SER A 1 81 ? 27.476 -7.540 -22.320 1.00 66.25 81 SER A CA 1
ATOM 641 C C . SER A 1 81 ? 28.084 -6.147 -22.544 1.00 66.25 81 SER A C 1
ATOM 643 O O . SER A 1 81 ? 27.898 -5.570 -23.613 1.00 66.25 81 SER A O 1
ATOM 645 N N . GLY A 1 82 ? 28.752 -5.590 -21.529 1.00 56.88 82 GLY A N 1
ATOM 646 C CA . GLY A 1 82 ? 29.487 -4.328 -21.583 1.00 56.88 82 GLY A CA 1
ATOM 647 C C . GLY A 1 82 ? 30.992 -4.550 -21.740 1.00 56.88 82 GLY A C 1
ATOM 648 O O . GLY A 1 82 ? 31.738 -4.215 -20.827 1.00 56.88 82 GLY A O 1
ATOM 649 N N . ASP A 1 83 ? 31.398 -5.121 -22.875 1.00 43.53 83 ASP A N 1
ATOM 650 C CA . ASP A 1 83 ? 32.745 -5.059 -23.472 1.00 43.53 83 ASP A CA 1
ATOM 651 C C . ASP A 1 83 ? 32.581 -5.041 -25.004 1.00 43.53 83 ASP A C 1
ATOM 653 O O . ASP A 1 83 ? 31.835 -5.908 -25.525 1.00 43.53 83 ASP A O 1
#